Protein AF-A0A957IUM2-F1 (afdb_monomer_lite)

Radius of gyration: 23.22 Å; chains: 1; bounding box: 43×32×54 Å

pLDDT: mean 90.89, std 6.92, range [59.22, 98.19]

Sequence (78 aa):
MKTAISLPDALFEQAERVAKVMEISRSQLYARALQAYLAKHDPESITKAFDAVYENEPSEMDSVVMQLQIASLPKEEW

Foldseek 3Di:
DDDDDDDDPVVVVVLVVVCVVVVHDSVVSVVVVVVVVCCVVVPCNVVVVVCVVCVPPPPDDDPVVVVVVVVPDDDDPD

Structure (mmCIF, N/CA/C/O backbone):
data_AF-A0A957IUM2-F1
#
_entry.id   AF-A0A957IUM2-F1
#
loop_
_atom_site.group_PDB
_atom_site.id
_atom_site.type_symbol
_atom_site.label_atom_id
_atom_site.label_alt_id
_atom_site.label_comp_id
_atom_site.label_asym_id
_atom_site.label_entity_id
_atom_site.label_seq_id
_atom_site.pdbx_PDB_ins_code
_atom_site.Cartn_x
_atom_site.Cartn_y
_atom_site.Cartn_z
_atom_site.occupancy
_atom_site.B_iso_or_equiv
_atom_site.auth_seq_id
_atom_site.auth_comp_id
_atom_site.auth_asym_id
_atom_site.auth_atom_id
_atom_site.pdbx_PDB_model_num
ATOM 1 N N . MET A 1 1 ? 3.246 3.114 14.325 1.00 82.12 1 MET A N 1
ATOM 2 C CA . MET A 1 1 ? 2.816 4.412 14.903 1.00 82.12 1 MET A CA 1
ATOM 3 C C . MET A 1 1 ? 1.310 4.391 15.147 1.00 82.12 1 MET A C 1
ATOM 5 O O . MET A 1 1 ? 0.630 3.628 14.472 1.00 82.12 1 MET A O 1
ATOM 9 N N . LYS A 1 2 ? 0.790 5.176 16.102 1.00 81.12 2 LYS A N 1
ATOM 10 C CA . LYS A 1 2 ? -0.657 5.357 16.328 1.00 81.12 2 LYS A CA 1
ATOM 11 C C . LYS A 1 2 ? -1.022 6.800 15.989 1.00 81.12 2 LYS A C 1
ATOM 13 O O . LYS A 1 2 ? -0.398 7.708 16.527 1.00 81.12 2 LYS A O 1
ATOM 18 N N . THR A 1 3 ? -2.024 6.985 15.140 1.00 87.50 3 THR A N 1
ATOM 19 C CA . THR A 1 3 ? -2.500 8.303 14.707 1.00 87.50 3 THR A CA 1
ATOM 20 C C . THR A 1 3 ? -4.018 8.316 14.812 1.00 87.50 3 THR A C 1
ATOM 22 O O . THR A 1 3 ? -4.667 7.374 14.359 1.00 87.50 3 THR A O 1
ATOM 25 N N . ALA A 1 4 ? -4.583 9.351 15.430 1.00 91.44 4 ALA A N 1
ATOM 26 C CA . ALA A 1 4 ? -6.025 9.571 15.444 1.00 91.44 4 ALA A CA 1
ATOM 27 C C . ALA A 1 4 ? -6.421 10.358 14.188 1.00 91.44 4 ALA A C 1
ATOM 29 O O . ALA A 1 4 ? -5.762 11.338 13.846 1.00 91.44 4 ALA A O 1
ATOM 30 N N . ILE A 1 5 ? -7.475 9.915 13.504 1.00 88.06 5 ILE A N 1
ATOM 31 C CA . ILE A 1 5 ? -8.010 10.563 12.304 1.00 88.06 5 ILE A CA 1
ATOM 32 C C . ILE A 1 5 ? -9.501 10.826 12.497 1.00 88.06 5 ILE A C 1
ATOM 34 O O . ILE A 1 5 ? -10.207 9.992 13.063 1.00 88.06 5 ILE A O 1
ATOM 38 N N . SER A 1 6 ? -9.973 11.974 12.020 1.00 94.69 6 SER A N 1
ATOM 39 C CA . SER A 1 6 ? -11.403 12.278 11.954 1.00 94.69 6 SER A CA 1
ATOM 40 C C . SER A 1 6 ? -11.979 11.727 10.652 1.00 94.69 6 SER A C 1
ATOM 42 O O . SER A 1 6 ? -11.391 11.922 9.588 1.00 94.69 6 SER A O 1
ATOM 44 N N . LEU A 1 7 ? -13.124 11.051 10.728 1.00 93.94 7 LEU A N 1
ATOM 45 C CA . LEU A 1 7 ? -13.834 10.476 9.583 1.00 93.94 7 LEU A CA 1
ATOM 46 C C . LEU A 1 7 ? -15.314 10.876 9.648 1.00 93.94 7 LEU A C 1
ATOM 48 O O . LEU A 1 7 ? -15.838 11.008 10.753 1.00 93.94 7 LEU A O 1
ATOM 52 N N . PRO A 1 8 ? -16.008 11.029 8.507 1.00 97.88 8 PRO A N 1
ATOM 53 C CA . PRO A 1 8 ? -17.462 11.155 8.506 1.00 97.88 8 PRO A CA 1
ATOM 54 C C . PRO A 1 8 ? -18.121 9.925 9.144 1.00 97.88 8 PRO A C 1
ATOM 56 O O . PRO A 1 8 ? -17.748 8.796 8.814 1.00 97.88 8 PRO A O 1
ATOM 59 N N . ASP A 1 9 ? -19.142 10.129 9.979 1.00 97.50 9 ASP A N 1
ATOM 60 C CA . ASP A 1 9 ? -19.821 9.045 10.712 1.00 97.50 9 ASP A CA 1
ATOM 61 C C . ASP A 1 9 ? -20.309 7.928 9.781 1.00 97.50 9 ASP A C 1
ATOM 63 O O . ASP A 1 9 ? -20.079 6.745 10.023 1.00 97.50 9 ASP A O 1
ATOM 67 N N . ALA A 1 10 ? -20.900 8.295 8.641 1.00 97.75 10 ALA A N 1
ATOM 68 C CA . ALA A 1 10 ? -21.390 7.330 7.660 1.00 97.75 10 ALA A CA 1
ATOM 69 C C . ALA A 1 10 ? -20.283 6.423 7.090 1.00 97.75 10 ALA A C 1
ATOM 71 O O . ALA A 1 10 ? -20.554 5.271 6.742 1.00 97.75 10 ALA A O 1
ATOM 72 N N . LEU A 1 11 ? -19.051 6.931 6.976 1.00 96.44 11 LEU A N 1
ATOM 73 C CA . LEU A 1 11 ? -17.898 6.162 6.509 1.00 96.44 11 LEU A CA 1
ATOM 74 C C . LEU A 1 11 ? -17.366 5.254 7.620 1.00 96.44 11 LEU A C 1
ATOM 76 O O . LEU A 1 11 ? -17.072 4.086 7.367 1.00 96.44 11 LEU A O 1
ATOM 80 N N . PHE A 1 12 ? -17.286 5.774 8.845 1.00 96.31 12 PHE A N 1
ATOM 81 C CA . PHE A 1 12 ? -16.881 5.002 10.016 1.00 96.31 12 PHE A CA 1
ATOM 82 C C . PHE A 1 12 ? -17.803 3.793 10.239 1.00 96.31 12 PHE A C 1
ATOM 84 O O . PHE A 1 12 ? -17.330 2.664 10.353 1.00 96.31 12 PHE A O 1
ATOM 91 N N . GLU A 1 13 ? -19.118 4.003 10.188 1.00 97.81 13 GLU A N 1
ATOM 92 C CA . GLU A 1 13 ? -20.121 2.945 10.345 1.00 97.81 13 GLU A CA 1
ATOM 93 C C . GLU A 1 13 ? -20.029 1.872 9.248 1.00 97.81 13 GLU A C 1
ATOM 95 O O . GLU A 1 13 ? -20.222 0.679 9.495 1.00 97.81 13 GLU A O 1
ATOM 100 N N . GLN A 1 14 ? -19.722 2.274 8.012 1.00 97.38 14 GLN A N 1
ATOM 101 C CA . GLN A 1 14 ? -19.476 1.325 6.923 1.00 97.38 14 GLN A CA 1
ATOM 102 C C . GLN A 1 14 ? -18.218 0.495 7.175 1.00 97.38 14 GLN A C 1
ATOM 104 O O . GLN A 1 14 ? -18.257 -0.728 7.028 1.00 97.38 14 GLN A O 1
ATOM 109 N N . ALA A 1 15 ? -17.128 1.140 7.591 1.00 96.62 15 ALA A N 1
ATOM 110 C CA . ALA A 1 15 ? -15.884 0.459 7.920 1.00 96.62 15 ALA A CA 1
ATOM 111 C C . ALA A 1 15 ? -16.070 -0.538 9.076 1.00 96.62 15 ALA A C 1
ATOM 113 O O . ALA A 1 15 ? -15.565 -1.656 8.992 1.00 96.62 15 ALA A O 1
ATOM 114 N N . GLU A 1 16 ? -16.852 -0.190 10.102 1.00 97.50 16 GLU A N 1
ATOM 115 C CA . GLU A 1 16 ? -17.170 -1.094 11.215 1.00 97.50 16 GLU A CA 1
ATOM 116 C C . GLU A 1 16 ? -17.903 -2.354 10.763 1.00 97.50 16 GLU A C 1
ATOM 118 O O . GLU A 1 16 ? -17.545 -3.469 11.157 1.00 97.50 16 GLU A O 1
ATOM 123 N N . ARG A 1 17 ? -18.902 -2.207 9.886 1.00 98.00 17 ARG A N 1
ATOM 124 C CA . ARG A 1 17 ? -19.622 -3.361 9.334 1.00 98.00 17 ARG A CA 1
ATOM 125 C C . ARG A 1 17 ? -18.695 -4.273 8.540 1.00 98.00 17 ARG A C 1
ATOM 127 O O . ARG A 1 17 ? -18.746 -5.487 8.721 1.00 98.00 17 ARG A O 1
ATOM 134 N N . VAL A 1 18 ? -17.835 -3.702 7.699 1.00 97.88 18 VAL A N 1
ATOM 135 C CA . VAL A 1 18 ? -16.879 -4.475 6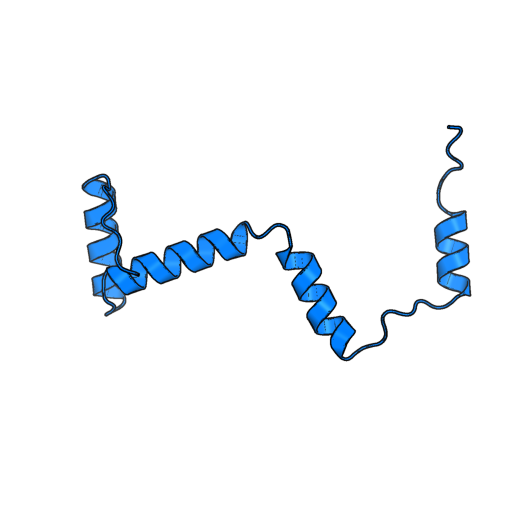.891 1.00 97.88 18 VAL A CA 1
ATOM 136 C C . VAL A 1 18 ? -15.856 -5.181 7.778 1.00 97.88 18 VAL A C 1
ATOM 138 O O . VAL A 1 18 ? -15.633 -6.377 7.608 1.00 97.88 18 VAL A O 1
ATOM 141 N N . ALA A 1 19 ? -15.278 -4.482 8.757 1.00 98.06 19 ALA A N 1
ATOM 142 C CA . ALA A 1 19 ? -14.319 -5.062 9.693 1.00 98.06 19 ALA A CA 1
ATOM 143 C C . ALA A 1 19 ? -14.929 -6.249 10.453 1.00 98.06 19 ALA A C 1
ATOM 145 O O . ALA A 1 19 ? -14.292 -7.296 10.564 1.00 98.06 19 ALA A O 1
ATOM 146 N N . LYS A 1 20 ? -16.189 -6.115 10.892 1.00 97.94 20 LYS A N 1
ATOM 147 C CA . LYS A 1 20 ? -16.932 -7.186 11.564 1.00 97.94 20 LYS A CA 1
ATOM 148 C C . LYS A 1 20 ? -17.179 -8.390 10.654 1.00 97.94 20 LYS A C 1
ATOM 150 O O . LYS A 1 20 ? -16.947 -9.511 11.087 1.00 97.94 20 LYS A O 1
ATOM 155 N N . VAL A 1 21 ? -17.624 -8.173 9.414 1.00 98.06 21 VAL A N 1
ATOM 156 C CA . VAL A 1 21 ? -17.859 -9.257 8.435 1.00 98.06 21 VAL A CA 1
ATOM 157 C C . VAL A 1 21 ? -16.564 -9.994 8.090 1.00 98.06 21 VAL A C 1
ATOM 159 O O . VAL A 1 21 ? -16.580 -11.201 7.887 1.00 98.06 21 VAL A O 1
ATOM 162 N N . MET A 1 22 ? -15.443 -9.276 8.041 1.00 97.56 22 MET A N 1
ATOM 163 C CA . MET A 1 22 ? -14.122 -9.846 7.769 1.00 97.56 22 MET A CA 1
ATOM 164 C C . MET A 1 22 ? -13.422 -10.408 9.018 1.00 97.56 22 MET A C 1
ATOM 166 O O . MET A 1 22 ? -12.295 -10.880 8.895 1.00 97.56 22 MET A O 1
ATOM 170 N N . GLU A 1 23 ? -14.042 -10.304 10.198 1.00 98.06 23 GLU A N 1
ATOM 171 C CA . GLU A 1 23 ? -13.474 -10.703 11.495 1.00 98.06 23 GLU A CA 1
ATOM 172 C C . GLU A 1 23 ? -12.087 -10.096 11.784 1.00 98.06 23 GLU A C 1
ATOM 174 O O . GLU A 1 23 ? -11.200 -10.730 12.356 1.00 98.06 23 GLU A O 1
ATOM 179 N N . ILE A 1 24 ? -11.884 -8.833 11.400 1.00 98.19 24 ILE A N 1
ATOM 180 C CA . ILE A 1 24 ? -10.639 -8.093 11.649 1.00 98.19 24 ILE A CA 1
ATOM 181 C C . ILE A 1 24 ? -10.878 -6.848 12.494 1.00 98.19 24 ILE A C 1
ATOM 183 O O . ILE A 1 24 ? -11.974 -6.299 12.565 1.00 98.19 24 ILE A O 1
ATOM 187 N N . SER A 1 25 ? -9.809 -6.343 13.108 1.00 96.88 25 SER A N 1
ATOM 188 C CA . SER A 1 25 ? -9.875 -5.057 13.802 1.00 96.88 25 SER A CA 1
ATOM 189 C C . SER A 1 25 ? -10.049 -3.893 12.819 1.00 96.88 25 SER A C 1
ATOM 191 O O . SER A 1 25 ? -9.499 -3.903 11.715 1.00 96.88 25 SER A O 1
ATOM 193 N N . ARG A 1 26 ? -10.715 -2.821 13.265 1.00 94.31 26 ARG A N 1
ATOM 194 C CA . ARG A 1 26 ? -10.777 -1.539 12.537 1.00 94.31 26 ARG A CA 1
ATOM 195 C C . ARG A 1 26 ? -9.420 -1.053 12.052 1.00 94.31 26 ARG A C 1
ATOM 197 O O . ARG A 1 26 ? 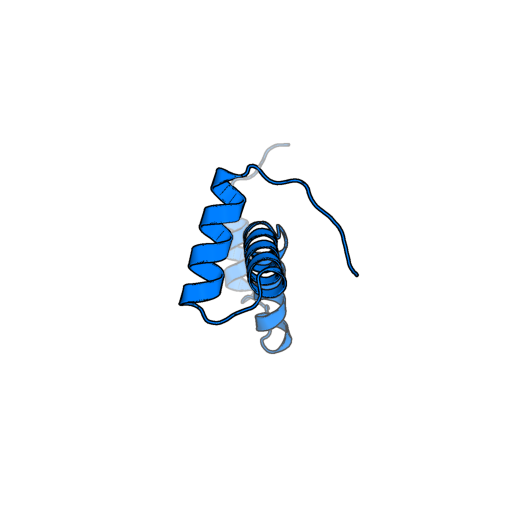-9.267 -0.672 10.899 1.00 94.31 26 ARG A O 1
ATOM 204 N N . SER A 1 27 ? -8.425 -1.057 12.940 1.00 94.38 27 SER A N 1
ATOM 205 C CA . SER A 1 27 ? -7.083 -0.578 12.607 1.00 94.38 27 SER A CA 1
ATOM 206 C C . SER A 1 27 ? -6.444 -1.420 11.509 1.00 94.38 27 SER A C 1
ATOM 208 O O . SER A 1 27 ? -5.752 -0.875 10.656 1.00 94.38 27 SER A O 1
ATOM 210 N N . GLN A 1 28 ? -6.705 -2.729 11.491 1.00 96.25 28 GLN A N 1
ATOM 211 C CA . GLN A 1 28 ? -6.237 -3.609 10.426 1.00 96.25 28 GLN A CA 1
ATOM 212 C C . GLN A 1 28 ? -6.967 -3.349 9.105 1.00 96.25 28 GLN A C 1
ATOM 214 O O . GLN A 1 28 ? -6.314 -3.331 8.063 1.00 96.25 28 GLN A O 1
ATOM 219 N N . LEU A 1 29 ? -8.282 -3.103 9.130 1.00 96.94 29 LEU A N 1
ATOM 220 C CA . LEU A 1 29 ? -9.028 -2.705 7.933 1.00 96.94 29 LEU A CA 1
ATOM 221 C C . LEU A 1 29 ? -8.452 -1.413 7.335 1.00 96.94 29 LEU A C 1
ATOM 223 O O . LEU A 1 29 ? -8.131 -1.379 6.149 1.00 96.94 29 LEU A O 1
ATOM 227 N N . TYR A 1 30 ? -8.258 -0.379 8.157 1.00 95.00 30 TYR A N 1
ATOM 228 C CA . TYR A 1 30 ? -7.701 0.897 7.703 1.00 95.00 30 TYR A CA 1
ATOM 229 C C . TYR A 1 30 ? -6.269 0.764 7.186 1.00 95.00 30 TYR A C 1
ATOM 231 O O . TYR A 1 30 ? -5.946 1.336 6.148 1.00 95.00 30 TYR A O 1
ATOM 239 N N . ALA A 1 31 ? -5.425 -0.027 7.854 1.00 95.12 31 ALA A N 1
ATOM 240 C CA . ALA A 1 31 ? -4.068 -0.291 7.384 1.00 95.12 31 ALA A CA 1
ATOM 241 C C . ALA A 1 31 ? -4.065 -0.975 6.007 1.00 95.12 31 ALA A C 1
ATOM 243 O O . ALA A 1 31 ? -3.339 -0.544 5.115 1.00 95.12 31 ALA A O 1
ATOM 244 N N . ARG A 1 32 ? -4.919 -1.990 5.805 1.00 96.44 32 ARG A N 1
ATOM 245 C CA . ARG A 1 32 ? -5.064 -2.676 4.510 1.00 96.44 32 ARG A CA 1
ATOM 246 C C . ARG A 1 32 ? -5.561 -1.736 3.417 1.00 96.44 32 ARG A C 1
ATOM 248 O O . ARG A 1 32 ? -5.017 -1.745 2.318 1.00 96.44 32 ARG A O 1
ATOM 255 N N . ALA A 1 33 ? -6.567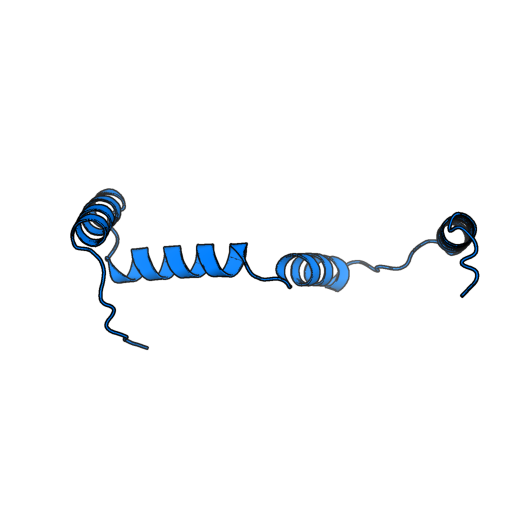 -0.917 3.721 1.00 95.56 33 ALA A N 1
ATOM 256 C CA . ALA A 1 33 ? -7.100 0.057 2.775 1.00 95.56 33 ALA A CA 1
ATOM 257 C C . ALA A 1 33 ? -6.032 1.081 2.366 1.00 95.56 33 ALA A C 1
ATOM 259 O O . ALA A 1 33 ? -5.869 1.354 1.179 1.00 95.56 33 ALA A O 1
ATOM 260 N N . LEU A 1 34 ? -5.263 1.596 3.330 1.00 94.38 34 LE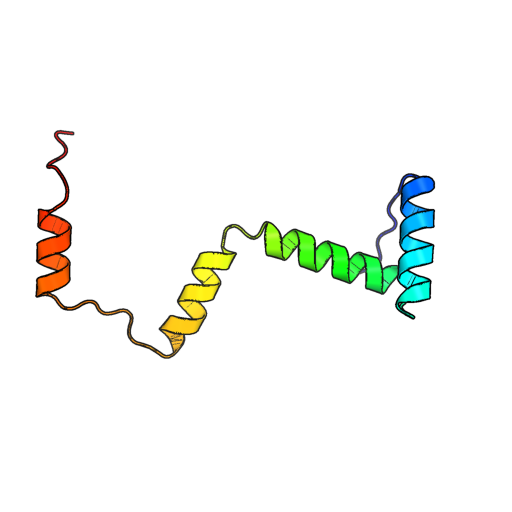U A N 1
ATOM 261 C CA . LEU A 1 34 ? -4.176 2.533 3.062 1.00 94.38 34 LEU A CA 1
ATOM 262 C C . LEU A 1 34 ? -3.063 1.884 2.233 1.00 94.38 34 LEU A C 1
ATOM 264 O O . LEU A 1 34 ? -2.601 2.486 1.270 1.00 94.38 34 LEU A O 1
ATOM 268 N N . GLN A 1 35 ? -2.672 0.650 2.554 1.00 94.75 35 GLN A N 1
ATOM 269 C CA . GLN A 1 35 ? -1.672 -0.085 1.780 1.00 94.75 35 GLN A CA 1
ATOM 270 C C . GLN A 1 35 ? -2.126 -0.294 0.330 1.00 94.75 35 GLN A C 1
ATOM 272 O O . GLN A 1 35 ? -1.357 -0.036 -0.591 1.00 94.75 35 GLN A O 1
ATOM 277 N N . ALA A 1 36 ? -3.379 -0.702 0.119 1.00 94.38 36 ALA A N 1
ATOM 278 C CA . ALA A 1 36 ? -3.940 -0.870 -1.219 1.00 94.38 36 ALA A CA 1
ATOM 279 C C . ALA A 1 36 ? -4.017 0.462 -1.982 1.00 94.38 36 ALA A C 1
ATOM 281 O O . ALA A 1 36 ? -3.699 0.515 -3.169 1.00 94.38 36 ALA A O 1
ATOM 282 N N . TYR A 1 37 ? -4.406 1.544 -1.302 1.00 94.44 37 TYR A N 1
ATOM 283 C CA . TYR A 1 37 ? -4.457 2.874 -1.899 1.00 94.44 37 TYR A CA 1
ATOM 284 C C . TYR A 1 37 ? -3.069 3.354 -2.330 1.00 94.44 37 TYR A C 1
ATOM 286 O O . TYR A 1 37 ? -2.919 3.823 -3.455 1.00 94.44 37 TYR A O 1
ATOM 294 N N . LEU A 1 38 ? -2.060 3.205 -1.468 1.00 92.75 38 LEU A N 1
ATOM 295 C CA . LEU A 1 38 ? -0.685 3.599 -1.771 1.00 92.75 38 LEU A CA 1
ATOM 296 C C . LEU A 1 38 ? -0.094 2.750 -2.894 1.00 92.75 38 LEU A C 1
ATOM 298 O O . LEU A 1 38 ? 0.459 3.314 -3.825 1.00 92.75 38 LEU A O 1
ATOM 302 N N . ALA A 1 39 ? -0.276 1.428 -2.866 1.00 88.38 39 ALA A N 1
ATOM 303 C CA . ALA A 1 39 ? 0.203 0.550 -3.932 1.00 88.38 39 ALA A CA 1
ATOM 304 C C . ALA A 1 39 ? -0.413 0.908 -5.293 1.00 88.38 39 ALA A C 1
ATOM 306 O O . ALA A 1 39 ? 0.282 0.933 -6.303 1.00 88.38 39 ALA A O 1
ATOM 307 N N . LYS A 1 40 ? -1.710 1.246 -5.320 1.00 89.06 40 LYS A N 1
ATOM 308 C CA . LYS A 1 40 ? -2.401 1.678 -6.542 1.00 89.06 40 LYS A CA 1
ATOM 309 C C . LYS A 1 40 ? -1.864 3.000 -7.106 1.00 89.06 40 LYS A C 1
ATOM 311 O O . LYS A 1 40 ? -1.997 3.235 -8.303 1.00 89.06 40 LYS A O 1
ATOM 316 N N . HIS A 1 41 ? -1.311 3.861 -6.257 1.00 91.44 41 HIS A N 1
ATOM 317 C CA . HIS A 1 41 ? -0.812 5.181 -6.642 1.00 91.44 41 HIS A CA 1
ATOM 318 C C . HIS A 1 41 ? 0.709 5.289 -6.546 1.00 91.44 41 HIS A C 1
ATOM 320 O O . HIS A 1 41 ? 1.219 6.403 -6.600 1.00 91.44 41 HIS A O 1
ATOM 326 N N . ASP A 1 42 ? 1.432 4.176 -6.393 1.00 87.50 42 ASP A N 1
ATOM 327 C CA . ASP A 1 42 ? 2.890 4.194 -6.412 1.00 87.50 42 ASP A CA 1
ATOM 328 C C . ASP A 1 42 ? 3.340 4.431 -7.864 1.00 87.50 42 ASP A C 1
ATOM 330 O O . ASP A 1 42 ? 3.180 3.530 -8.701 1.00 87.50 42 ASP A O 1
ATOM 334 N N . PRO A 1 43 ? 3.870 5.628 -8.192 1.00 81.50 43 PRO A N 1
ATOM 335 C CA . PRO A 1 43 ? 4.298 5.946 -9.552 1.00 81.50 43 PRO A CA 1
ATOM 336 C C . PRO A 1 43 ? 5.459 5.056 -10.006 1.00 81.50 43 PRO A C 1
ATOM 338 O O . PRO A 1 43 ? 5.668 4.884 -11.203 1.00 81.50 43 PRO A O 1
ATOM 341 N N . GLU A 1 44 ? 6.185 4.455 -9.064 1.00 87.00 44 GLU A N 1
ATOM 342 C CA . GLU A 1 44 ? 7.305 3.560 -9.334 1.00 87.00 44 GLU A CA 1
ATOM 343 C C . GLU A 1 44 ? 6.886 2.087 -9.353 1.00 87.00 44 GLU A C 1
ATOM 345 O O . GLU A 1 44 ? 7.736 1.227 -9.559 1.00 87.00 44 GLU A O 1
ATOM 350 N N . SER A 1 45 ? 5.606 1.761 -9.136 1.00 85.38 45 SER A N 1
ATOM 351 C CA . SER A 1 45 ? 5.150 0.363 -9.056 1.00 85.38 45 SER A CA 1
ATOM 352 C C . SER A 1 45 ? 5.526 -0.452 -10.294 1.00 85.38 45 SER A C 1
ATOM 354 O O . SER A 1 45 ? 5.965 -1.593 -10.166 1.00 85.38 45 SER A O 1
ATOM 356 N N . ILE A 1 46 ? 5.399 0.144 -11.484 1.00 84.81 46 ILE A N 1
ATOM 357 C CA . ILE A 1 46 ? 5.769 -0.488 -12.754 1.00 84.81 46 ILE A CA 1
ATOM 358 C C . ILE A 1 46 ? 7.283 -0.690 -12.827 1.00 84.81 46 ILE A C 1
ATOM 360 O O . ILE A 1 46 ? 7.727 -1.794 -13.123 1.00 84.81 46 ILE A O 1
ATOM 364 N N . THR A 1 47 ? 8.071 0.340 -12.513 1.00 88.19 47 THR A N 1
ATOM 365 C CA . THR A 1 47 ? 9.538 0.252 -12.503 1.00 88.19 47 THR A CA 1
ATOM 366 C C . THR A 1 47 ? 10.013 -0.833 -11.542 1.00 88.19 47 THR A C 1
ATOM 368 O O . THR A 1 47 ? 10.728 -1.732 -11.960 1.00 88.19 47 THR A O 1
ATOM 371 N N . LYS A 1 48 ? 9.509 -0.848 -10.302 1.00 88.19 48 LYS A N 1
ATOM 372 C CA . LYS A 1 48 ? 9.835 -1.872 -9.295 1.00 88.19 48 LYS A CA 1
ATOM 373 C C . LYS A 1 48 ? 9.457 -3.282 -9.746 1.00 88.19 48 LYS A C 1
ATOM 375 O O . LYS A 1 48 ? 10.162 -4.234 -9.426 1.00 88.19 48 LYS A O 1
ATOM 380 N N . ALA A 1 49 ? 8.345 -3.432 -10.468 1.00 88.00 49 ALA A N 1
ATOM 381 C CA . ALA A 1 49 ? 7.945 -4.722 -11.021 1.00 88.00 49 ALA A CA 1
ATOM 382 C C . ALA A 1 49 ? 8.919 -5.201 -12.108 1.00 88.00 49 ALA A C 1
ATOM 384 O O . ALA A 1 49 ? 9.273 -6.378 -12.119 1.00 88.00 49 ALA A O 1
ATOM 385 N N . PHE A 1 50 ? 9.380 -4.304 -12.986 1.00 89.06 50 PHE A N 1
ATOM 386 C CA . PHE A 1 50 ? 10.415 -4.628 -13.970 1.00 89.06 50 PHE A CA 1
ATOM 387 C C . PHE A 1 50 ? 11.764 -4.919 -13.311 1.00 89.06 50 PHE A C 1
ATOM 389 O O . PHE A 1 50 ? 12.385 -5.920 -13.657 1.00 89.06 50 PHE A O 1
ATOM 396 N N . ASP A 1 51 ? 12.181 -4.115 -12.334 1.00 90.50 51 ASP A N 1
ATOM 397 C CA . ASP A 1 51 ? 13.428 -4.323 -11.592 1.00 90.50 51 ASP A CA 1
ATOM 398 C C . ASP A 1 51 ? 13.457 -5.711 -10.935 1.00 90.50 51 ASP A C 1
ATOM 400 O O . ASP A 1 51 ? 14.459 -6.411 -11.024 1.00 90.50 51 ASP A O 1
ATOM 404 N N . ALA A 1 52 ? 12.340 -6.158 -10.347 1.00 90.62 52 ALA A N 1
ATOM 405 C CA . ALA A 1 52 ? 12.239 -7.483 -9.732 1.00 90.62 52 ALA A CA 1
ATOM 406 C C . ALA A 1 52 ? 12.380 -8.644 -10.738 1.00 90.62 52 ALA A C 1
ATOM 408 O O . ALA A 1 5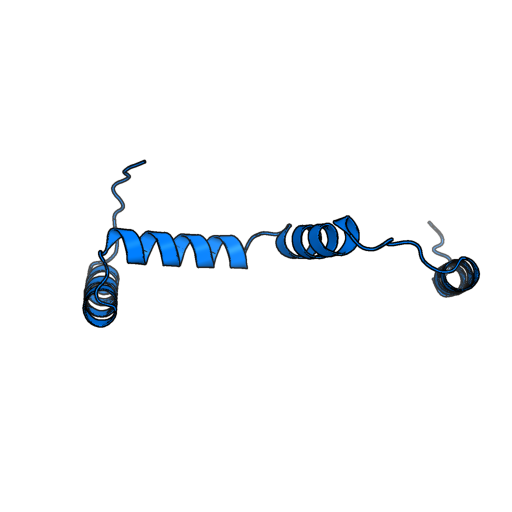2 ? 12.895 -9.707 -10.391 1.00 90.62 52 ALA A O 1
ATOM 409 N N . VAL A 1 53 ? 11.920 -8.464 -11.980 1.00 91.50 53 VAL A N 1
ATOM 410 C CA . VAL A 1 53 ? 12.104 -9.458 -13.052 1.00 91.50 53 VAL A CA 1
ATOM 411 C C . VAL A 1 53 ? 13.558 -9.453 -13.520 1.00 91.50 53 VAL A C 1
ATOM 413 O O . VAL A 1 53 ? 14.211 -10.497 -13.548 1.00 91.50 53 VAL A O 1
ATOM 416 N N . TYR A 1 54 ? 14.089 -8.268 -13.821 1.00 90.00 54 TYR A N 1
ATOM 417 C CA . TYR A 1 54 ? 15.436 -8.112 -14.366 1.00 90.00 54 TYR A CA 1
ATOM 418 C C . TYR A 1 54 ? 16.560 -8.254 -13.330 1.00 90.00 54 TYR A C 1
ATOM 420 O O . TYR A 1 54 ? 17.733 -8.275 -13.693 1.00 90.00 54 TYR A O 1
ATOM 428 N N . GLU A 1 55 ? 16.235 -8.414 -12.047 1.00 91.44 55 GLU A N 1
ATOM 429 C CA . GLU A 1 55 ? 17.198 -8.850 -11.031 1.00 91.44 55 GLU A CA 1
ATOM 430 C C . GLU A 1 55 ? 17.761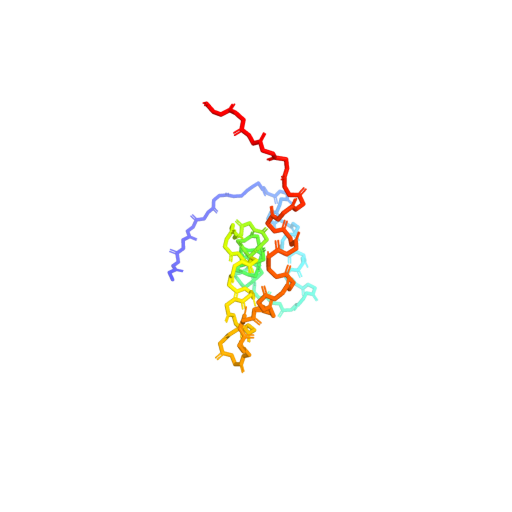 -10.244 -11.353 1.00 91.44 55 GLU A C 1
ATOM 432 O O . GLU A 1 55 ? 18.927 -10.525 -11.078 1.00 91.44 55 GLU A O 1
ATOM 437 N N . ASN A 1 56 ? 16.945 -11.112 -11.960 1.00 89.88 56 ASN A N 1
ATOM 438 C CA . ASN A 1 56 ? 17.302 -12.504 -12.243 1.00 89.88 56 ASN A CA 1
ATOM 439 C C . ASN A 1 56 ? 17.381 -12.820 -13.743 1.00 89.88 56 ASN A C 1
ATOM 441 O O . ASN A 1 56 ? 17.899 -13.873 -14.117 1.00 89.88 56 ASN A O 1
ATOM 445 N N . GLU A 1 57 ? 16.892 -11.924 -14.599 1.00 88.12 57 GLU A N 1
ATOM 446 C CA . GLU A 1 57 ? 16.922 -12.073 -16.051 1.00 88.12 57 GLU A CA 1
ATOM 447 C C . GLU A 1 57 ? 17.677 -10.906 -16.703 1.00 88.12 57 GLU A C 1
ATOM 449 O O . GLU A 1 57 ? 17.432 -9.749 -16.362 1.00 88.12 57 GLU A O 1
ATOM 454 N N . PRO A 1 58 ? 18.587 -11.161 -17.659 1.00 84.56 58 PRO A N 1
ATOM 455 C CA . PRO A 1 58 ? 19.256 -10.084 -18.374 1.00 84.56 58 PRO A CA 1
ATOM 456 C C . PRO A 1 58 ? 18.237 -9.276 -19.189 1.00 84.56 58 PRO A C 1
ATOM 458 O O . PRO A 1 58 ? 17.458 -9.831 -19.960 1.00 84.56 58 PRO A O 1
ATOM 461 N N . SER A 1 59 ? 18.280 -7.951 -19.056 1.00 84.38 59 SER A N 1
ATOM 462 C CA . SER A 1 59 ? 17.444 -7.010 -19.818 1.00 84.38 59 SER A CA 1
ATOM 463 C C . SER A 1 59 ? 18.034 -6.635 -21.185 1.00 84.38 59 SER A C 1
ATOM 465 O O . SER A 1 59 ? 17.579 -5.692 -21.835 1.00 84.38 59 SER A O 1
ATOM 467 N N . GLU A 1 60 ? 19.072 -7.349 -21.626 1.00 86.25 60 GLU A N 1
ATOM 468 C CA . GLU A 1 60 ? 19.778 -7.080 -22.875 1.00 86.25 60 GLU A CA 1
ATOM 469 C C . GLU A 1 60 ? 18.889 -7.405 -24.085 1.00 86.25 60 GLU A C 1
ATOM 471 O O . GLU A 1 60 ? 18.408 -8.525 -24.250 1.00 86.25 60 GLU A O 1
ATOM 476 N N . MET A 1 61 ? 18.687 -6.422 -24.964 1.00 81.88 61 MET A N 1
ATOM 477 C CA . MET A 1 61 ? 18.059 -6.644 -26.267 1.00 81.88 61 MET A CA 1
ATOM 478 C C . MET A 1 61 ? 19.097 -7.051 -27.307 1.00 81.88 61 MET A C 1
ATOM 480 O O . MET A 1 61 ? 20.222 -6.550 -27.314 1.00 81.88 61 MET A O 1
ATOM 484 N N . ASP A 1 62 ? 18.678 -7.900 -28.247 1.00 91.50 62 ASP A N 1
ATOM 485 C CA . ASP A 1 62 ? 19.482 -8.217 -29.421 1.00 91.50 62 ASP A CA 1
ATOM 486 C C . ASP A 1 62 ? 19.890 -6.931 -30.160 1.00 91.50 62 ASP A C 1
ATOM 488 O O . ASP A 1 62 ? 19.075 -6.048 -30.448 1.00 91.50 62 ASP A O 1
ATOM 492 N N . SER A 1 63 ? 21.183 -6.834 -30.464 1.00 89.88 63 SER A N 1
ATOM 493 C CA . SER A 1 63 ? 21.783 -5.632 -31.046 1.00 89.88 63 SER A CA 1
ATOM 494 C C . SER A 1 63 ? 21.167 -5.223 -32.389 1.00 89.88 63 SER A C 1
ATOM 496 O O . SER A 1 63 ? 21.074 -4.027 -32.677 1.00 89.88 63 SER A O 1
ATOM 498 N N . VAL A 1 64 ? 20.702 -6.182 -33.196 1.00 93.69 64 VAL A N 1
ATOM 499 C CA . VAL A 1 64 ? 20.055 -5.921 -34.487 1.00 93.69 64 VAL A CA 1
ATOM 500 C C . VAL A 1 64 ? 18.646 -5.380 -34.260 1.00 93.69 64 VAL A C 1
ATOM 502 O O . VAL A 1 64 ? 18.251 -4.409 -34.907 1.00 93.69 64 VAL A O 1
ATOM 505 N N . VAL A 1 65 ? 17.904 -5.947 -33.306 1.00 91.62 65 VAL A N 1
ATOM 506 C CA . VAL A 1 65 ? 16.557 -5.471 -32.944 1.00 91.62 65 VAL A CA 1
ATOM 507 C C . VAL A 1 65 ? 16.610 -4.037 -32.416 1.00 91.62 65 VAL A C 1
ATOM 509 O O . VAL A 1 65 ? 15.829 -3.196 -32.863 1.00 91.62 65 VAL A O 1
ATOM 512 N N . MET A 1 66 ? 17.573 -3.726 -31.543 1.00 91.31 66 MET A N 1
ATOM 513 C CA . MET A 1 66 ? 17.774 -2.367 -31.031 1.00 91.31 66 MET A CA 1
ATOM 514 C C . MET A 1 66 ? 18.048 -1.365 -32.167 1.00 91.31 66 MET A C 1
ATOM 516 O O . MET A 1 66 ? 17.445 -0.292 -32.209 1.00 91.31 66 MET A O 1
ATOM 520 N N . GLN A 1 67 ? 18.917 -1.715 -33.121 1.00 91.94 67 GLN A N 1
ATOM 521 C CA . GLN A 1 67 ? 19.223 -0.851 -34.268 1.00 91.94 67 GLN A CA 1
ATOM 522 C C . GLN A 1 67 ? 17.999 -0.609 -35.158 1.00 91.94 67 GLN A C 1
ATOM 524 O O . GLN A 1 67 ? 17.754 0.529 -35.565 1.00 91.94 67 GLN A O 1
ATOM 529 N N . LEU A 1 68 ? 17.212 -1.654 -35.435 1.00 93.06 68 LEU A N 1
ATOM 530 C CA . LEU A 1 68 ? 15.978 -1.539 -36.215 1.00 93.06 68 LEU A CA 1
ATOM 531 C C . LEU A 1 68 ? 14.942 -0.656 -35.508 1.00 93.06 68 LEU A C 1
ATOM 533 O O . LEU A 1 68 ? 14.298 0.168 -36.157 1.00 93.06 68 LEU A O 1
ATOM 537 N N . GLN A 1 69 ? 14.812 -0.781 -34.185 1.00 90.62 69 GLN A N 1
ATOM 538 C CA . GLN A 1 69 ? 13.906 0.052 -33.398 1.00 90.62 69 GLN A CA 1
ATOM 539 C C . GLN A 1 69 ? 14.321 1.527 -33.439 1.00 90.62 69 GLN A C 1
ATOM 541 O O . GLN A 1 69 ? 13.480 2.382 -33.715 1.00 90.62 69 GLN A O 1
ATOM 546 N N . ILE A 1 70 ? 15.608 1.835 -33.246 1.00 90.56 70 ILE A N 1
ATOM 547 C CA . ILE A 1 70 ? 16.126 3.210 -33.351 1.00 90.56 70 ILE A CA 1
ATOM 548 C C . ILE A 1 70 ? 15.875 3.780 -34.754 1.00 90.56 70 ILE A C 1
ATOM 550 O O . ILE A 1 70 ? 15.437 4.920 -34.885 1.00 90.56 70 ILE A O 1
ATOM 554 N N . ALA A 1 71 ? 16.093 2.984 -35.805 1.00 91.12 71 ALA A N 1
ATOM 555 C CA . ALA A 1 71 ? 15.856 3.399 -37.187 1.00 91.12 71 ALA A CA 1
ATOM 556 C C . ALA A 1 71 ? 14.368 3.632 -37.525 1.00 91.12 71 ALA A C 1
ATOM 558 O O . ALA A 1 71 ? 14.075 4.291 -38.522 1.00 91.12 71 ALA A O 1
ATOM 559 N N . SER A 1 72 ? 13.437 3.099 -36.723 1.00 91.81 72 SER A N 1
ATOM 560 C CA . SER A 1 72 ? 11.990 3.303 -36.892 1.00 91.81 72 SER A CA 1
ATOM 561 C C . SER A 1 72 ? 11.484 4.633 -36.327 1.00 91.81 72 SER A C 1
ATOM 563 O O . SER A 1 72 ? 10.387 5.069 -36.682 1.00 91.81 72 SER A O 1
ATOM 565 N N . LEU A 1 73 ? 12.271 5.286 -35.465 1.00 89.81 73 LEU A N 1
ATOM 566 C CA . LEU A 1 73 ? 11.914 6.589 -34.919 1.00 89.81 73 LEU A CA 1
ATOM 567 C C . LEU A 1 73 ? 12.074 7.665 -36.006 1.00 89.81 73 LEU A C 1
ATOM 569 O O . LEU A 1 73 ? 13.090 7.685 -36.709 1.00 89.81 73 LEU A O 1
ATOM 573 N N . PRO A 1 74 ? 11.094 8.572 -36.171 1.00 85.62 74 PRO A N 1
ATOM 574 C CA . PRO A 1 74 ? 11.250 9.696 -37.078 1.00 85.62 74 PRO A CA 1
ATOM 575 C C . PRO A 1 74 ? 12.436 10.549 -36.628 1.00 85.62 74 PRO A C 1
ATOM 577 O O . PRO A 1 74 ? 12.662 10.746 -35.435 1.00 85.62 74 PRO A O 1
ATOM 580 N N . LYS A 1 75 ? 13.203 11.068 -37.590 1.00 80.50 75 LYS A N 1
ATOM 581 C CA . LYS A 1 75 ? 14.234 12.059 -37.280 1.00 80.50 75 LYS A CA 1
ATOM 582 C C . LYS A 1 75 ? 13.536 13.312 -36.763 1.00 80.50 75 LYS A C 1
ATOM 584 O O . LYS A 1 75 ? 12.858 13.987 -37.532 1.00 80.50 75 LYS A O 1
ATOM 589 N N . GLU A 1 76 ? 13.685 13.595 -35.476 1.00 74.25 76 GLU A N 1
ATOM 590 C CA . GLU A 1 76 ? 13.294 14.885 -34.923 1.00 74.25 76 GLU A CA 1
ATOM 591 C C . GLU A 1 76 ? 14.315 15.933 -35.376 1.00 74.25 76 GLU A C 1
ATOM 593 O O . GLU A 1 76 ? 15.512 15.814 -35.102 1.00 74.25 76 GLU A O 1
ATOM 598 N N . GLU A 1 77 ? 13.846 16.941 -36.113 1.00 65.56 77 GLU A N 1
ATOM 599 C CA . GLU A 1 77 ? 14.584 18.193 -36.259 1.00 65.56 77 GLU A CA 1
ATOM 600 C C . GLU A 1 77 ? 14.294 19.024 -35.011 1.00 65.56 77 GLU A C 1
ATOM 602 O O . GLU A 1 77 ? 13.193 19.549 -34.843 1.00 65.56 77 GLU A O 1
ATOM 607 N N . TRP A 1 78 ? 15.261 19.046 -34.101 1.00 59.22 78 TRP A N 1
ATOM 608 C CA . TRP A 1 78 ? 15.285 19.928 -32.942 1.00 59.22 78 TRP A CA 1
ATOM 609 C C . TRP A 1 78 ? 15.974 21.243 -33.303 1.00 59.22 78 TRP A C 1
ATOM 611 O O . TRP A 1 78 ? 16.952 21.206 -34.088 1.00 59.22 78 TRP A O 1
#

Secondary structure (DSSP, 8-state):
--------HHHHHHHHHHHHHTT--HHHHHHHHHHHHHHHT-TTHHHHHHHHHHTTS--PPPHHHHHHHHHHS-----